Protein AF-A0A9D2HIN1-F1 (afdb_monomer)

Mean predicted aligned error: 3.43 Å

Secondary structure (DSSP, 8-state):
-EEEEE---SHHHHHHHHHHHHT-SS-EEEEETTEEEETT-HHHHH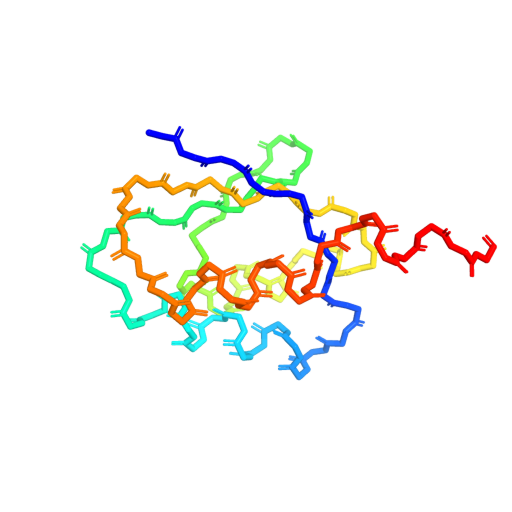TS-TTSPEEEEE-S--HHHHHHHHHTBGGGG---

Solvent-accessible surface area (backbone atoms only — not comparable to full-atom values): 4596 Å² total; per-residue (Å²): 121,49,78,48,52,25,47,36,77,43,73,66,51,47,52,49,49,18,55,50,45,58,74,48,97,52,67,42,38,34,42,52,98,92,45,79,34,53,38,59,34,61,72,49,56,69,69,48,71,39,84,41,78,35,39,39,36,34,59,79,88,54,71,68,50,52,51,51,50,62,70,35,25,41,76,77,69,75,77,128

Radius of gyration: 11.39 Å; Cα contacts (8 Å, |Δi|>4): 122; chains: 1; bounding box: 27×24×26 Å

Sequence (80 aa):
MKQKKIMLPTVAEAKEFVAVAGKCDFDINVFYNRIIIDAKSILGVLSLDLRKILTVEYDGENEELEAFLNEKAASKYKAA

Structure (mmCIF, N/CA/C/O backbone):
data_AF-A0A9D2HIN1-F1
#
_entry.id   AF-A0A9D2HIN1-F1
#
loop_
_atom_site.group_PDB
_atom_site.id
_atom_site.type_symbol
_atom_site.label_atom_id
_atom_site.label_alt_id
_atom_site.label_comp_id
_atom_site.label_asym_id
_atom_site.label_entity_id
_atom_site.label_seq_id
_atom_site.pdbx_PDB_ins_code
_atom_site.Cartn_x
_atom_site.Cartn_y
_atom_site.Cartn_z
_atom_site.occupancy
_atom_site.B_iso_or_equiv
_atom_site.auth_seq_id
_atom_site.auth_comp_id
_atom_site.auth_asym_id
_atom_site.auth_atom_id
_atom_site.pdbx_PDB_model_num
ATOM 1 N N . MET A 1 1 ? -11.983 9.979 2.268 1.00 83.12 1 MET A N 1
ATOM 2 C CA . MET A 1 1 ? -11.281 9.311 1.150 1.00 83.12 1 MET A CA 1
ATOM 3 C C . MET A 1 1 ? -10.024 10.071 0.762 1.00 83.12 1 MET A C 1
ATOM 5 O O . MET A 1 1 ? -10.101 11.198 0.276 1.00 83.12 1 MET A O 1
ATOM 9 N N . LYS A 1 2 ? -8.864 9.463 1.013 1.00 94.50 2 LYS A N 1
ATOM 10 C CA . LYS A 1 2 ? -7.539 9.972 0.643 1.00 94.50 2 LYS A CA 1
ATOM 11 C C . LYS A 1 2 ? -6.977 9.127 -0.499 1.00 94.50 2 LYS A C 1
ATOM 13 O O . LYS A 1 2 ? -7.266 7.937 -0.584 1.00 94.50 2 LYS A O 1
ATOM 18 N N . GLN A 1 3 ? -6.156 9.734 -1.355 1.00 95.44 3 GLN A N 1
ATOM 19 C CA . GLN A 1 3 ? -5.453 9.027 -2.426 1.00 95.44 3 GLN A CA 1
ATOM 20 C C . GLN A 1 3 ? -3.978 9.426 -2.483 1.00 95.44 3 GLN A C 1
ATOM 22 O O . GLN A 1 3 ? -3.629 10.606 -2.383 1.00 95.44 3 GLN A O 1
ATOM 27 N N . LYS A 1 4 ? -3.106 8.437 -2.691 1.00 96.06 4 LYS A N 1
ATOM 28 C CA . LYS A 1 4 ? -1.655 8.613 -2.833 1.00 96.06 4 LYS A CA 1
ATOM 29 C C . LYS A 1 4 ? -1.144 7.835 -4.038 1.00 96.06 4 LYS A C 1
ATOM 31 O O . LYS A 1 4 ? -1.573 6.718 -4.297 1.00 96.06 4 LYS A O 1
ATOM 36 N N . LYS A 1 5 ? -0.200 8.424 -4.771 1.00 96.12 5 LYS A N 1
ATOM 37 C CA . LYS A 1 5 ? 0.510 7.753 -5.868 1.00 96.12 5 LYS A CA 1
ATOM 38 C C . LYS A 1 5 ? 1.877 7.299 -5.381 1.00 96.12 5 LYS A C 1
ATOM 40 O O . LYS A 1 5 ? 2.676 8.149 -4.986 1.00 96.12 5 LYS A O 1
ATOM 45 N N . ILE A 1 6 ? 2.149 6.001 -5.447 1.00 95.81 6 ILE A N 1
ATOM 46 C CA . ILE A 1 6 ? 3.393 5.395 -4.955 1.00 95.81 6 ILE A CA 1
ATOM 47 C C . ILE A 1 6 ? 4.050 4.506 -6.012 1.00 95.81 6 ILE A C 1
ATOM 49 O O . ILE A 1 6 ? 3.434 4.168 -7.024 1.00 95.81 6 ILE A O 1
ATOM 53 N N . MET A 1 7 ? 5.298 4.120 -5.765 1.00 94.62 7 MET A N 1
ATOM 54 C CA . MET A 1 7 ? 5.969 3.015 -6.450 1.00 94.62 7 MET A CA 1
ATOM 55 C C . MET A 1 7 ? 6.585 2.073 -5.421 1.00 94.62 7 MET A C 1
ATOM 57 O O . MET A 1 7 ? 7.051 2.517 -4.377 1.00 94.62 7 MET A O 1
ATOM 61 N N . LEU A 1 8 ? 6.580 0.777 -5.725 1.00 94.62 8 LEU A N 1
ATOM 62 C CA . LEU A 1 8 ? 7.087 -0.278 -4.844 1.00 94.62 8 LEU A CA 1
ATOM 63 C C . LEU A 1 8 ? 8.058 -1.170 -5.629 1.00 94.62 8 LEU A C 1
ATOM 65 O O . LEU A 1 8 ? 7.766 -2.346 -5.808 1.00 94.62 8 LEU A O 1
ATOM 69 N N . PRO A 1 9 ? 9.171 -0.639 -6.171 1.00 91.81 9 PRO A N 1
ATOM 70 C CA . PRO A 1 9 ? 9.982 -1.317 -7.187 1.00 91.81 9 PRO A CA 1
ATOM 71 C C . PRO A 1 9 ? 10.528 -2.690 -6.771 1.00 91.81 9 PRO A C 1
ATOM 73 O O . PRO A 1 9 ? 10.915 -3.475 -7.640 1.00 91.81 9 PRO A O 1
ATOM 76 N N . THR A 1 10 ? 10.564 -2.996 -5.473 1.00 94.25 10 THR A N 1
ATOM 77 C CA . THR A 1 10 ? 11.040 -4.278 -4.952 1.00 94.25 10 THR A CA 1
ATOM 78 C C . THR A 1 10 ? 9.944 -5.092 -4.260 1.00 94.25 10 THR A C 1
ATOM 80 O O . THR A 1 10 ? 9.027 -4.571 -3.629 1.00 94.25 10 THR A O 1
ATOM 83 N N . VAL A 1 11 ? 10.091 -6.422 -4.294 1.00 95.06 11 VAL A N 1
ATOM 84 C CA . VAL A 1 11 ? 9.218 -7.349 -3.546 1.00 95.06 11 VAL A CA 1
ATOM 85 C C . VAL A 1 11 ? 9.292 -7.100 -2.034 1.00 95.06 11 VAL A C 1
ATOM 87 O O . VAL A 1 11 ? 8.312 -7.331 -1.329 1.00 95.06 11 VAL A O 1
ATOM 90 N N . ALA A 1 12 ? 10.437 -6.635 -1.525 1.00 96.56 12 ALA A N 1
ATOM 91 C CA . ALA A 1 12 ? 10.594 -6.287 -0.116 1.00 96.56 12 ALA A CA 1
ATOM 92 C C . ALA A 1 12 ? 9.679 -5.115 0.275 1.00 96.56 12 ALA A C 1
ATOM 94 O O . ALA A 1 12 ? 8.923 -5.241 1.233 1.00 96.56 12 ALA A O 1
ATOM 95 N N . GLU A 1 13 ? 9.663 -4.040 -0.519 1.00 95.44 13 GLU A N 1
ATOM 96 C CA . GLU A 1 13 ? 8.773 -2.891 -0.299 1.00 95.44 13 GLU A CA 1
ATOM 97 C C . GLU A 1 13 ? 7.297 -3.267 -0.462 1.00 95.44 13 GLU A C 1
ATOM 99 O O . GLU A 1 13 ? 6.455 -2.784 0.287 1.00 95.44 13 GLU A O 1
ATOM 104 N N . ALA A 1 14 ? 6.966 -4.162 -1.397 1.00 96.38 14 ALA A N 1
ATOM 105 C CA . ALA A 1 14 ? 5.605 -4.679 -1.530 1.00 96.38 14 ALA A CA 1
ATOM 106 C C . ALA A 1 14 ? 5.156 -5.477 -0.292 1.00 96.38 14 ALA A C 1
ATOM 108 O O . ALA A 1 14 ? 4.020 -5.336 0.155 1.00 96.38 14 ALA A O 1
ATOM 109 N N . LYS A 1 15 ? 6.042 -6.295 0.292 1.00 97.50 15 LYS A N 1
ATOM 110 C CA . LYS A 1 15 ? 5.758 -7.017 1.544 1.00 97.50 15 LYS A CA 1
ATOM 111 C C . LYS A 1 15 ? 5.581 -6.067 2.723 1.00 97.50 15 LYS A C 1
ATOM 113 O O . LYS A 1 15 ? 4.672 -6.267 3.522 1.00 97.50 15 LYS A O 1
ATOM 118 N N . GLU A 1 16 ? 6.434 -5.054 2.822 1.00 97.88 16 GLU A N 1
ATOM 119 C CA . GLU A 1 16 ? 6.340 -4.026 3.857 1.00 97.88 16 GLU A CA 1
ATOM 120 C C . GLU A 1 16 ? 5.037 -3.231 3.732 1.00 97.88 16 GLU A C 1
ATOM 122 O O . GLU A 1 16 ? 4.312 -3.095 4.714 1.00 97.88 16 GLU A O 1
ATOM 127 N N . PHE A 1 17 ? 4.672 -2.821 2.514 1.00 97.81 17 PHE A N 1
ATOM 128 C CA . PHE A 1 17 ? 3.400 -2.159 2.234 1.00 97.81 17 PHE A CA 1
ATOM 129 C C . PHE A 1 17 ? 2.203 -2.984 2.721 1.00 97.81 17 PHE A C 1
ATOM 131 O O . PHE A 1 17 ? 1.346 -2.460 3.428 1.00 97.81 17 PHE A O 1
ATOM 138 N N . VAL A 1 18 ? 2.167 -4.282 2.399 1.00 98.00 18 VAL A N 1
ATOM 139 C CA . VAL A 1 18 ? 1.091 -5.183 2.842 1.00 98.00 18 VAL A CA 1
ATOM 140 C C . VAL A 1 18 ? 1.081 -5.333 4.363 1.00 98.00 18 VAL A C 1
ATOM 142 O O . VAL A 1 18 ? 0.012 -5.362 4.967 1.00 98.00 18 VAL A O 1
ATOM 145 N N . ALA A 1 19 ? 2.251 -5.401 5.002 1.00 98.06 19 ALA A N 1
ATOM 146 C CA . ALA A 1 19 ? 2.347 -5.492 6.455 1.00 98.06 19 ALA A CA 1
ATOM 147 C C . ALA A 1 19 ? 1.807 -4.229 7.144 1.00 98.06 19 ALA A C 1
ATOM 149 O O . ALA A 1 19 ? 1.050 -4.344 8.104 1.00 98.06 19 ALA A O 1
ATOM 150 N N . VAL A 1 20 ? 2.147 -3.037 6.640 1.00 97.81 20 VAL A N 1
ATOM 151 C CA . VAL A 1 20 ? 1.633 -1.754 7.150 1.00 97.81 20 VAL A CA 1
ATOM 152 C C . VAL A 1 20 ? 0.128 -1.635 6.896 1.00 97.81 20 VAL A C 1
ATOM 154 O O . VAL A 1 20 ? -0.631 -1.321 7.813 1.00 97.81 20 VAL A O 1
ATOM 157 N N . ALA A 1 21 ? -0.334 -1.965 5.687 1.00 97.44 21 ALA A N 1
ATOM 158 C CA . ALA A 1 21 ? -1.755 -1.969 5.343 1.00 97.44 21 ALA A CA 1
ATOM 159 C C . ALA A 1 21 ? -2.560 -2.949 6.216 1.00 97.44 21 ALA A C 1
ATOM 161 O O . ALA A 1 21 ? -3.673 -2.640 6.637 1.00 97.44 21 ALA A O 1
ATOM 162 N N . GLY A 1 22 ? -1.988 -4.112 6.540 1.00 97.00 22 GLY A N 1
ATOM 163 C CA . GLY A 1 22 ? -2.610 -5.130 7.388 1.00 97.00 22 GLY A CA 1
ATOM 164 C C . GLY A 1 22 ? -2.810 -4.710 8.848 1.00 97.00 22 GLY A C 1
ATOM 165 O O . GLY A 1 22 ? -3.650 -5.294 9.526 1.00 97.00 22 GLY A O 1
ATOM 166 N N . LYS A 1 23 ? -2.087 -3.690 9.332 1.00 96.12 23 LYS A N 1
ATOM 167 C CA . LYS A 1 23 ? -2.290 -3.106 10.672 1.00 96.12 23 LYS A CA 1
ATOM 168 C C . LYS A 1 23 ? -3.457 -2.117 10.729 1.00 96.12 23 LYS A C 1
ATOM 170 O O . LYS A 1 23 ? -3.841 -1.701 11.818 1.00 96.12 23 LYS A O 1
ATOM 175 N N . CYS A 1 24 ? -3.985 -1.708 9.579 1.00 96.62 24 CYS A N 1
ATOM 176 C CA . CYS A 1 24 ? -5.084 -0.756 9.500 1.00 96.62 24 CYS A CA 1
ATOM 177 C C . CYS A 1 24 ? -6.432 -1.483 9.614 1.00 96.62 24 CYS A C 1
ATOM 179 O O . CYS A 1 24 ? -6.649 -2.528 8.994 1.00 96.62 24 CYS A O 1
ATOM 181 N N . ASP A 1 25 ? -7.362 -0.904 10.367 1.00 95.56 25 ASP A N 1
ATOM 182 C CA . ASP A 1 25 ? -8.725 -1.406 10.591 1.00 95.56 25 ASP A CA 1
ATOM 183 C C . ASP A 1 25 ? -9.743 -0.915 9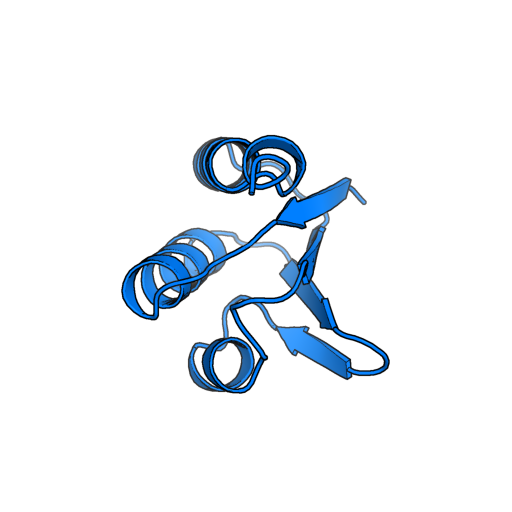.543 1.00 95.56 25 ASP A C 1
ATOM 185 O O . ASP A 1 25 ? -10.902 -1.318 9.569 1.00 95.56 25 ASP A O 1
ATOM 189 N N . PHE A 1 26 ? -9.298 -0.114 8.574 1.00 95.69 26 PHE A N 1
ATOM 190 C CA . PHE A 1 26 ? -10.087 0.396 7.449 1.00 95.69 26 PHE A CA 1
ATOM 191 C C . PHE A 1 26 ? -9.674 -0.227 6.109 1.00 95.69 26 PHE A C 1
ATOM 193 O O . PHE A 1 26 ? -8.621 -0.865 5.995 1.00 95.69 26 PHE A O 1
ATOM 200 N N . ASP A 1 27 ? -10.501 -0.033 5.082 1.00 95.62 27 ASP A N 1
ATOM 201 C CA . ASP A 1 27 ? -10.243 -0.531 3.731 1.00 95.62 27 ASP A CA 1
ATOM 202 C C . ASP A 1 27 ? -9.165 0.293 3.020 1.00 95.62 27 ASP A C 1
ATOM 204 O O . ASP A 1 27 ? -9.159 1.528 3.050 1.00 95.62 27 ASP A O 1
ATOM 208 N N . ILE A 1 28 ? -8.247 -0.416 2.359 1.00 97.50 28 ILE A N 1
ATOM 209 C CA . ILE A 1 28 ? -7.160 0.166 1.573 1.00 97.50 28 ILE A CA 1
ATOM 210 C C . ILE A 1 28 ? -7.136 -0.546 0.223 1.00 97.50 28 ILE A C 1
ATOM 212 O O . ILE A 1 28 ? -6.878 -1.746 0.141 1.00 97.50 28 ILE A O 1
ATOM 216 N N . ASN A 1 29 ? -7.370 0.209 -0.843 1.00 97.12 29 ASN A N 1
ATOM 217 C CA . ASN A 1 29 ? -7.436 -0.295 -2.206 1.00 97.12 29 ASN A CA 1
ATOM 218 C C . ASN A 1 29 ? -6.239 0.192 -3.021 1.00 97.12 29 ASN A C 1
ATOM 220 O O . ASN A 1 29 ? -5.863 1.362 -2.963 1.00 97.12 29 ASN A O 1
ATOM 224 N N . VAL A 1 30 ? -5.671 -0.695 -3.834 1.00 96.38 30 VAL A N 1
ATOM 225 C CA . VAL A 1 30 ? -4.672 -0.358 -4.847 1.00 96.38 30 VAL A CA 1
ATOM 226 C C . VAL A 1 30 ? -5.311 -0.433 -6.224 1.00 96.38 30 VAL A C 1
ATOM 228 O O . VAL A 1 30 ? -5.807 -1.477 -6.645 1.00 96.38 30 VAL A O 1
ATOM 231 N N . PHE A 1 31 ? -5.258 0.678 -6.946 1.00 92.62 31 PHE A N 1
ATOM 232 C CA . PHE A 1 31 ? -5.737 0.799 -8.310 1.00 92.62 31 PHE A CA 1
ATOM 233 C C . PHE A 1 31 ? -4.574 0.698 -9.290 1.00 92.62 31 PHE A C 1
ATOM 235 O O . PHE A 1 31 ? -3.606 1.467 -9.231 1.00 92.62 31 PHE A O 1
ATOM 242 N N . TYR A 1 32 ? -4.720 -0.220 -10.242 1.00 85.44 32 TYR A N 1
ATOM 243 C CA . TYR A 1 32 ? -3.826 -0.369 -11.381 1.00 85.44 32 TYR A CA 1
ATOM 244 C C . TYR A 1 32 ? -4.640 -0.628 -12.653 1.00 85.44 32 TYR A C 1
ATOM 246 O O . TYR A 1 32 ? -5.318 -1.648 -12.790 1.00 85.44 32 TYR A O 1
ATOM 254 N N . ASN A 1 33 ? -4.578 0.302 -13.609 1.00 81.75 33 ASN A N 1
ATOM 255 C CA . ASN A 1 33 ? -5.415 0.307 -14.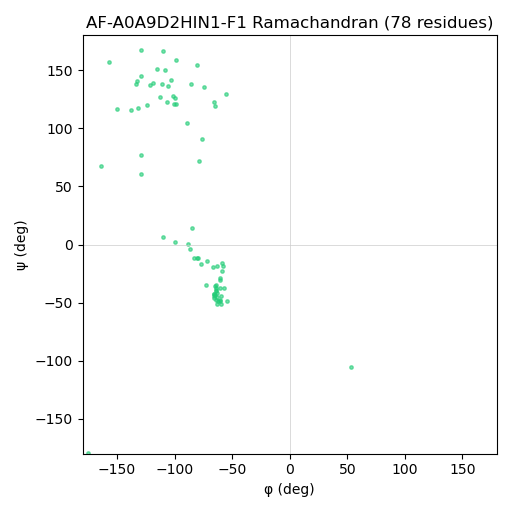813 1.00 81.75 33 ASN A CA 1
ATOM 256 C C . ASN A 1 33 ? -6.921 0.200 -14.491 1.00 81.75 33 ASN A C 1
ATOM 258 O O . ASN A 1 33 ? -7.525 1.177 -14.065 1.00 81.75 33 ASN A O 1
ATOM 262 N N . ARG A 1 34 ? -7.530 -0.970 -14.729 1.00 85.75 34 ARG A N 1
ATOM 263 C CA . ARG A 1 34 ? -8.954 -1.267 -14.477 1.00 85.75 34 ARG A CA 1
ATOM 264 C C . ARG A 1 34 ? -9.160 -2.247 -13.316 1.00 85.75 34 ARG A C 1
ATOM 266 O O . ARG A 1 34 ? -10.275 -2.715 -13.117 1.00 85.75 34 ARG A O 1
ATOM 273 N N . ILE A 1 35 ? -8.090 -2.602 -12.604 1.00 88.19 35 ILE A N 1
ATOM 274 C CA . ILE A 1 35 ? -8.098 -3.599 -11.533 1.00 88.19 35 ILE A CA 1
ATOM 275 C C . ILE A 1 35 ? -8.006 -2.876 -10.190 1.00 88.19 35 ILE A C 1
ATOM 277 O O . ILE A 1 35 ? -7.209 -1.946 -10.033 1.00 88.19 35 ILE A O 1
ATOM 281 N N . ILE A 1 36 ? -8.821 -3.332 -9.242 1.00 93.62 36 ILE A N 1
ATOM 282 C CA . ILE A 1 36 ? -8.801 -2.919 -7.841 1.00 93.62 36 ILE A CA 1
ATOM 283 C C . ILE A 1 36 ? -8.344 -4.127 -7.033 1.00 93.62 36 ILE A C 1
ATOM 285 O O . ILE A 1 36 ? -8.894 -5.218 -7.184 1.00 93.62 36 ILE A O 1
ATOM 289 N N . ILE A 1 37 ? -7.319 -3.935 -6.214 1.00 95.25 37 ILE A N 1
ATOM 290 C CA . ILE A 1 37 ? -6.740 -4.964 -5.358 1.00 95.25 37 ILE A CA 1
ATOM 291 C C . ILE A 1 37 ? -6.824 -4.505 -3.907 1.00 95.25 37 ILE A C 1
ATOM 293 O O . ILE A 1 37 ? -6.501 -3.358 -3.607 1.00 95.25 37 ILE A O 1
ATOM 297 N N . ASP A 1 38 ? -7.190 -5.417 -3.011 1.00 96.31 38 ASP A N 1
ATOM 298 C CA . ASP A 1 38 ? -7.049 -5.211 -1.570 1.00 96.31 38 ASP A CA 1
ATOM 299 C C . ASP A 1 38 ? -5.558 -5.114 -1.204 1.00 96.31 38 ASP A C 1
ATOM 301 O O . ASP A 1 38 ? -4.787 -6.057 -1.420 1.00 96.31 38 ASP A O 1
ATOM 305 N N . ALA A 1 39 ? -5.147 -3.975 -0.642 1.00 96.88 39 ALA A N 1
ATOM 306 C CA . ALA A 1 39 ? -3.767 -3.717 -0.241 1.00 96.88 39 ALA A CA 1
ATOM 307 C C . ALA A 1 39 ? -3.262 -4.657 0.866 1.00 96.88 39 ALA A C 1
ATOM 309 O O . ALA A 1 39 ? -2.052 -4.790 1.046 1.00 96.88 39 ALA A O 1
ATOM 310 N N . LYS A 1 40 ? -4.165 -5.325 1.593 1.00 97.06 40 LYS A N 1
ATOM 311 C CA . LYS A 1 40 ? -3.838 -6.312 2.632 1.00 97.06 40 LYS A CA 1
ATOM 312 C C . LYS A 1 40 ? -3.565 -7.702 2.044 1.00 97.06 40 LYS A C 1
ATOM 314 O O . LYS A 1 40 ? -3.040 -8.578 2.731 1.00 97.06 40 L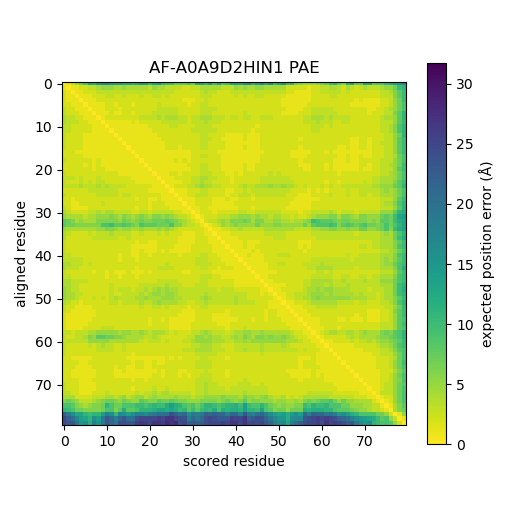YS A O 1
ATOM 319 N N . SER A 1 41 ? -3.867 -7.921 0.761 1.00 97.25 41 SER A N 1
ATOM 320 C CA . SER A 1 41 ? -3.611 -9.185 0.070 1.00 97.25 41 SER A CA 1
ATOM 321 C C . SER A 1 41 ? -2.222 -9.202 -0.562 1.00 97.25 41 SER A C 1
ATOM 323 O O . SER A 1 41 ? -2.004 -8.643 -1.637 1.00 97.25 41 SER A O 1
ATOM 325 N N . ILE A 1 42 ? -1.280 -9.926 0.052 1.00 96.00 42 ILE A N 1
ATOM 326 C CA . ILE A 1 42 ? 0.068 -10.100 -0.516 1.00 96.00 42 ILE A CA 1
ATOM 327 C C . ILE A 1 42 ? 0.034 -10.716 -1.919 1.00 96.00 42 ILE A C 1
ATOM 329 O O . ILE A 1 42 ? 0.796 -10.306 -2.791 1.00 96.00 42 ILE A O 1
ATOM 333 N N . LEU A 1 43 ? -0.876 -11.664 -2.161 1.00 95.56 43 LEU A N 1
ATOM 334 C CA . LEU A 1 43 ? -1.036 -12.284 -3.475 1.00 95.56 43 LEU A CA 1
ATOM 335 C C . LEU A 1 43 ? -1.528 -11.262 -4.506 1.00 95.56 43 LEU A C 1
ATOM 337 O O . LEU A 1 43 ? -1.013 -11.220 -5.620 1.00 95.56 43 LEU A O 1
ATOM 341 N N . GLY A 1 44 ? -2.484 -10.414 -4.117 1.00 95.00 44 GLY A N 1
ATOM 342 C CA . GLY A 1 44 ? -2.981 -9.336 -4.963 1.00 95.00 44 GLY A CA 1
ATOM 343 C C . GLY A 1 44 ? -1.891 -8.317 -5.284 1.00 95.00 44 GLY A C 1
ATOM 344 O O . GLY A 1 44 ? -1.648 -8.028 -6.453 1.00 95.00 44 GLY A O 1
ATOM 345 N N . VAL A 1 45 ? -1.187 -7.810 -4.271 1.00 95.44 45 VAL A N 1
ATOM 346 C CA . VAL A 1 45 ? -0.141 -6.792 -4.450 1.00 95.44 45 VAL A CA 1
ATOM 347 C C . VAL A 1 45 ? 1.018 -7.315 -5.302 1.00 95.44 45 VAL A C 1
ATOM 349 O O . VAL A 1 45 ? 1.473 -6.611 -6.200 1.00 95.44 45 VAL A O 1
ATOM 352 N N . LEU A 1 46 ? 1.464 -8.560 -5.097 1.00 94.25 46 LEU A N 1
ATOM 353 C CA . LEU A 1 46 ? 2.537 -9.155 -5.907 1.00 94.25 46 LEU A CA 1
ATOM 354 C C . LEU A 1 46 ? 2.113 -9.498 -7.344 1.00 94.25 46 LEU A C 1
ATOM 356 O O . LEU A 1 46 ? 2.981 -9.742 -8.179 1.00 94.25 46 LEU A O 1
ATOM 360 N N . SER A 1 47 ? 0.811 -9.506 -7.649 1.00 93.12 47 SER A N 1
ATOM 361 C CA . SER A 1 47 ? 0.309 -9.671 -9.021 1.00 93.12 47 SER A CA 1
ATOM 362 C C . SER A 1 47 ? 0.373 -8.382 -9.858 1.00 93.12 47 SER A C 1
ATOM 364 O O . SER A 1 47 ? 0.199 -8.431 -11.077 1.00 93.12 47 SER A O 1
ATOM 366 N N . LEU A 1 48 ? 0.631 -7.230 -9.225 1.00 91.31 48 LEU A N 1
ATOM 367 C CA . LEU A 1 48 ? 0.739 -5.928 -9.885 1.00 91.31 48 LEU A CA 1
ATOM 368 C C . LEU A 1 48 ? 2.1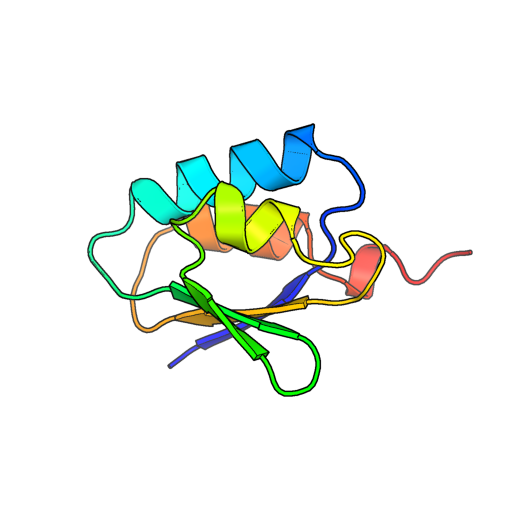17 -5.729 -10.536 1.00 91.31 48 LEU A C 1
ATOM 370 O O . LEU A 1 48 ? 3.129 -6.261 -10.080 1.00 91.31 48 LEU A O 1
ATOM 374 N N . ASP A 1 49 ? 2.187 -4.878 -11.566 1.00 90.88 49 ASP A N 1
ATOM 375 C CA . ASP A 1 49 ? 3.477 -4.388 -12.070 1.00 90.88 49 ASP A CA 1
ATOM 376 C C . ASP A 1 49 ? 4.035 -3.321 -11.118 1.00 90.88 49 ASP A C 1
ATOM 378 O O . ASP A 1 49 ? 3.770 -2.125 -11.249 1.00 90.88 49 ASP A O 1
ATOM 382 N N . LEU A 1 50 ? 4.830 -3.781 -10.156 1.00 89.56 50 LEU A N 1
ATOM 383 C CA . LEU A 1 50 ? 5.441 -3.002 -9.077 1.00 89.56 50 LEU A CA 1
ATOM 384 C C . LEU A 1 50 ? 6.349 -1.840 -9.534 1.00 89.56 50 LEU A C 1
ATOM 386 O O . LEU A 1 50 ? 6.661 -0.939 -8.754 1.00 89.56 50 LEU A O 1
ATOM 390 N N . ARG A 1 51 ? 6.764 -1.834 -10.807 1.00 87.31 51 ARG A N 1
ATOM 391 C CA . ARG A 1 51 ? 7.584 -0.768 -11.417 1.00 87.31 51 ARG A CA 1
ATOM 392 C C . ARG A 1 51 ? 6.748 0.387 -11.968 1.00 87.31 51 ARG A C 1
ATOM 394 O O . ARG A 1 51 ? 7.299 1.343 -12.513 1.00 87.31 51 ARG A O 1
ATOM 401 N N . LYS A 1 52 ? 5.422 0.284 -11.909 1.00 90.44 52 LYS A N 1
ATOM 402 C CA . LYS A 1 52 ? 4.498 1.333 -12.340 1.00 90.44 52 LYS A CA 1
ATOM 403 C C . LYS A 1 52 ? 4.008 2.123 -11.141 1.00 90.44 52 LYS A C 1
ATOM 405 O O . LYS A 1 52 ? 4.010 1.650 -10.010 1.00 90.44 52 LYS A O 1
ATOM 410 N N . ILE A 1 53 ? 3.546 3.337 -11.421 1.00 94.00 53 ILE A N 1
ATOM 411 C CA . ILE A 1 53 ? 2.856 4.148 -10.425 1.00 94.00 53 ILE A CA 1
ATOM 412 C C . ILE A 1 53 ? 1.543 3.454 -10.070 1.00 94.00 53 ILE A C 1
ATOM 4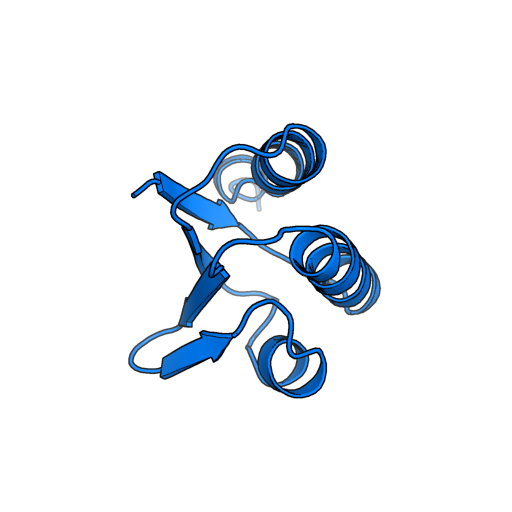14 O O . ILE A 1 53 ? 0.708 3.220 -10.945 1.00 94.00 53 ILE A O 1
ATOM 418 N N . LEU A 1 54 ? 1.374 3.168 -8.785 1.00 94.81 54 LEU A N 1
ATOM 419 C CA . LEU A 1 54 ? 0.163 2.613 -8.200 1.00 94.81 54 LEU A CA 1
ATOM 420 C C . LEU A 1 54 ? -0.596 3.732 -7.489 1.00 94.81 54 LEU A C 1
ATOM 422 O O . LEU A 1 54 ? 0.017 4.594 -6.852 1.00 94.81 54 LEU A O 1
ATOM 426 N N . THR A 1 55 ? -1.923 3.723 -7.585 1.00 96.44 55 THR A N 1
ATOM 427 C CA . THR A 1 55 ? -2.772 4.619 -6.792 1.00 96.44 55 THR A CA 1
ATOM 428 C C . THR A 1 55 ? -3.302 3.848 -5.594 1.00 96.44 55 THR A C 1
ATOM 430 O O . THR A 1 55 ? -3.985 2.847 -5.772 1.00 96.44 55 THR A O 1
ATOM 433 N N . VAL A 1 56 ? -3.006 4.316 -4.388 1.00 97.06 56 VAL A N 1
ATOM 434 C CA . VAL A 1 56 ? -3.549 3.781 -3.138 1.00 97.06 56 VAL A CA 1
ATOM 435 C C . VAL A 1 56 ? -4.664 4.700 -2.665 1.00 97.06 56 VAL A C 1
ATOM 437 O O . VAL A 1 56 ? -4.454 5.908 -2.554 1.00 97.06 56 VAL A O 1
ATOM 440 N N . GLU A 1 57 ? -5.832 4.135 -2.392 1.00 96.81 57 GLU A N 1
ATOM 441 C CA . GLU A 1 57 ? -7.000 4.814 -1.837 1.00 96.81 57 GLU A CA 1
ATOM 442 C C . GLU A 1 57 ? -7.371 4.194 -0.496 1.00 96.81 57 GLU A C 1
ATOM 444 O O . GLU A 1 57 ? -7.324 2.976 -0.341 1.00 96.81 57 GLU A O 1
ATOM 449 N N . TYR A 1 58 ? -7.730 5.029 0.470 1.00 96.94 58 TYR A N 1
ATOM 450 C CA . TYR A 1 58 ? -8.108 4.586 1.806 1.00 96.94 58 TYR A CA 1
ATOM 451 C C . TYR A 1 58 ? -8.986 5.628 2.497 1.00 96.94 58 TYR A C 1
ATOM 453 O O . TYR A 1 58 ? -8.966 6.820 2.154 1.00 96.94 58 TYR A O 1
ATOM 461 N N . ASP A 1 59 ? -9.760 5.177 3.481 1.00 92.12 59 ASP A N 1
ATOM 462 C CA . ASP A 1 59 ? -10.632 6.035 4.283 1.00 92.12 59 ASP A CA 1
ATOM 463 C C . ASP A 1 59 ? -10.406 5.802 5.779 1.00 92.12 59 ASP A C 1
ATOM 465 O O . ASP A 1 59 ? -11.156 5.105 6.452 1.00 92.12 59 ASP A O 1
ATOM 469 N N . GLY A 1 60 ? -9.306 6.366 6.279 1.00 92.75 60 GLY A N 1
ATOM 470 C CA . GLY A 1 60 ? -8.907 6.264 7.676 1.00 92.75 60 GLY A CA 1
ATOM 471 C C . GLY A 1 60 ? -7.668 7.094 8.003 1.00 92.75 60 GLY A C 1
ATOM 472 O O . GLY A 1 60 ? -7.096 7.792 7.149 1.00 92.75 60 GLY A O 1
ATOM 473 N N . GLU A 1 61 ? -7.256 7.024 9.264 1.00 93.88 61 GLU A N 1
ATOM 474 C CA . GLU A 1 61 ? -6.070 7.701 9.779 1.00 93.88 61 GLU A CA 1
ATOM 475 C C . GLU A 1 61 ? -5.129 6.684 10.413 1.00 93.88 61 GLU A C 1
ATOM 477 O O . GLU A 1 61 ? -5.486 5.972 11.346 1.00 93.88 61 GLU A O 1
ATOM 482 N N . ASN A 1 62 ? -3.914 6.602 9.877 1.00 95.81 62 ASN A N 1
ATOM 483 C CA . ASN A 1 62 ? -2.848 5.784 10.426 1.00 95.81 62 ASN A CA 1
ATOM 484 C C . ASN A 1 62 ? -1.509 6.452 10.094 1.00 95.81 62 ASN A C 1
ATOM 486 O O . ASN A 1 62 ? -1.172 6.621 8.922 1.00 95.81 62 ASN A O 1
ATOM 490 N N . GLU A 1 63 ? -0.769 6.868 11.122 1.00 95.94 63 GLU A N 1
ATOM 491 C CA . GLU A 1 63 ? 0.488 7.607 10.947 1.00 95.94 63 GLU A CA 1
ATOM 492 C C . GLU A 1 63 ? 1.566 6.769 10.246 1.00 95.94 63 GLU A C 1
ATOM 494 O O . GLU A 1 63 ? 2.296 7.295 9.407 1.00 95.94 63 GLU A O 1
ATOM 499 N N . GLU A 1 64 ? 1.635 5.465 10.537 1.00 96.62 64 GLU A N 1
ATOM 500 C CA . GLU A 1 64 ? 2.600 4.539 9.932 1.00 96.62 64 GLU A CA 1
ATOM 501 C C . GLU A 1 64 ? 2.336 4.377 8.426 1.00 96.62 64 GLU A C 1
ATOM 503 O O . GLU A 1 64 ? 3.257 4.489 7.613 1.00 96.62 64 GLU A O 1
ATOM 508 N N . LEU A 1 65 ? 1.068 4.209 8.037 1.00 96.75 65 LEU A N 1
ATOM 509 C CA . LEU A 1 65 ? 0.645 4.153 6.638 1.00 96.75 65 LEU A CA 1
ATOM 510 C C . LEU A 1 65 ? 0.939 5.468 5.913 1.00 96.75 65 LEU A C 1
ATOM 512 O O . LEU A 1 65 ? 1.514 5.455 4.826 1.00 96.75 65 LEU A O 1
ATOM 516 N N . GLU A 1 66 ? 0.568 6.608 6.496 1.00 96.69 66 GLU A N 1
ATOM 517 C CA . GLU A 1 66 ? 0.818 7.925 5.899 1.00 96.69 66 GLU A CA 1
ATOM 518 C C . GLU A 1 66 ? 2.320 8.169 5.698 1.00 96.69 66 GLU A C 1
ATOM 520 O O . GLU A 1 66 ? 2.738 8.617 4.625 1.00 96.69 66 GLU A O 1
ATOM 525 N N . ALA A 1 67 ? 3.148 7.838 6.694 1.00 96.94 67 ALA A N 1
ATOM 526 C CA . ALA A 1 67 ? 4.600 7.942 6.603 1.00 96.94 67 ALA A CA 1
ATOM 527 C C . ALA A 1 67 ? 5.155 7.058 5.479 1.00 96.94 67 ALA A C 1
ATOM 529 O O . ALA A 1 67 ? 5.891 7.558 4.625 1.00 96.94 67 ALA A O 1
ATOM 530 N N . PHE A 1 68 ? 4.736 5.791 5.417 1.00 96.69 68 PHE A N 1
ATOM 531 C CA . PHE A 1 68 ? 5.154 4.853 4.376 1.00 96.69 68 PHE A CA 1
ATOM 532 C C . PHE A 1 68 ? 4.760 5.338 2.970 1.00 96.69 68 PHE A C 1
ATOM 534 O O . PHE A 1 68 ? 5.590 5.395 2.060 1.00 96.69 68 PHE A O 1
ATOM 541 N N . LEU A 1 69 ? 3.506 5.763 2.778 1.00 96.19 69 LEU A N 1
ATOM 542 C CA . LEU A 1 69 ? 3.019 6.262 1.487 1.00 96.19 69 LEU A CA 1
ATOM 543 C C . LEU A 1 69 ? 3.738 7.549 1.051 1.00 96.19 69 LEU A C 1
ATOM 545 O O . LEU A 1 69 ? 3.985 7.749 -0.141 1.00 96.19 69 LEU A O 1
ATOM 549 N N . ASN A 1 70 ? 4.095 8.421 1.997 1.00 95.56 70 ASN A N 1
ATOM 550 C CA . ASN A 1 70 ? 4.894 9.616 1.724 1.00 95.56 70 ASN A CA 1
ATOM 551 C C . ASN A 1 70 ? 6.358 9.274 1.423 1.00 95.56 70 ASN A C 1
ATOM 553 O O . ASN A 1 70 ? 6.991 9.934 0.591 1.00 95.56 70 ASN A O 1
ATO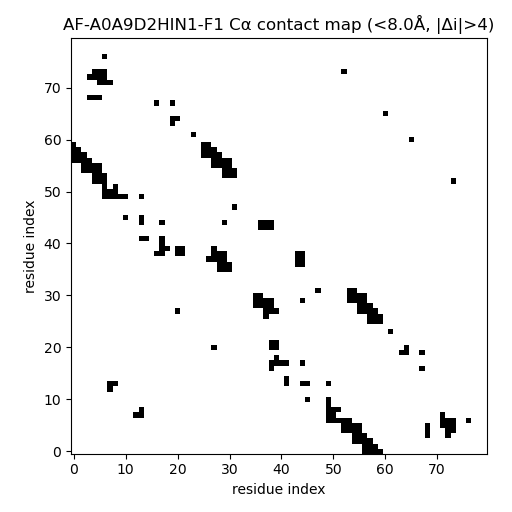M 557 N N . GLU A 1 71 ? 6.914 8.252 2.075 1.00 95.12 71 GLU A N 1
ATOM 558 C CA . GLU A 1 71 ? 8.245 7.740 1.772 1.00 95.12 71 GLU A CA 1
ATOM 559 C C . GLU A 1 71 ? 8.306 7.252 0.323 1.00 95.12 71 GLU A C 1
ATOM 561 O O . GLU A 1 71 ? 9.146 7.741 -0.432 1.00 95.12 71 GLU A O 1
ATOM 566 N N . LYS A 1 72 ? 7.356 6.399 -0.075 1.00 95.06 72 LYS A N 1
ATOM 567 C CA . LYS A 1 72 ? 7.263 5.767 -1.402 1.00 95.06 72 LYS A CA 1
ATOM 568 C C . LYS A 1 72 ? 6.554 6.615 -2.464 1.00 95.06 72 LYS A C 1
ATOM 570 O O . LYS A 1 72 ? 6.183 6.106 -3.524 1.00 95.06 72 LYS A O 1
ATOM 575 N N . ALA A 1 73 ? 6.360 7.909 -2.211 1.00 95.44 73 ALA A N 1
ATOM 576 C CA . ALA A 1 73 ? 5.656 8.808 -3.119 1.00 95.44 73 ALA A CA 1
ATOM 577 C C . ALA A 1 73 ? 6.281 8.811 -4.527 1.00 95.44 73 ALA A C 1
ATOM 579 O O . ALA A 1 73 ? 7.477 9.051 -4.700 1.00 95.44 73 ALA A O 1
ATOM 580 N N . ALA A 1 74 ? 5.452 8.625 -5.557 1.00 90.31 74 ALA A N 1
ATOM 581 C CA . ALA A 1 74 ? 5.891 8.514 -6.950 1.00 90.31 74 ALA A CA 1
ATOM 582 C C . ALA A 1 74 ? 6.658 9.751 -7.463 1.00 90.31 74 ALA A C 1
ATOM 584 O O . ALA A 1 74 ? 7.443 9.645 -8.403 1.00 90.31 74 A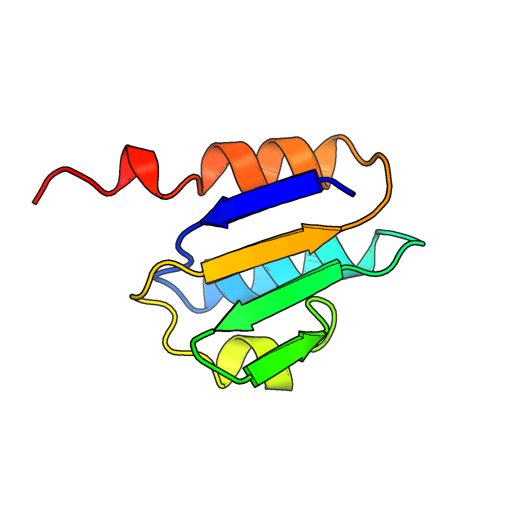LA A O 1
ATOM 585 N N . SER A 1 75 ? 6.461 10.923 -6.846 1.00 86.19 75 SER A N 1
ATOM 586 C CA . SER A 1 75 ? 7.215 12.146 -7.156 1.00 86.19 75 SER A CA 1
ATOM 587 C C . SER A 1 75 ? 8.720 11.997 -6.928 1.00 86.19 75 SER A C 1
ATOM 589 O O . SER A 1 75 ? 9.489 12.637 -7.637 1.00 86.19 75 SER A O 1
ATOM 591 N N . LYS A 1 76 ? 9.148 11.133 -6.000 1.00 79.00 76 LYS A N 1
ATOM 592 C CA . LYS A 1 76 ? 10.567 10.907 -5.682 1.00 79.00 76 LYS A CA 1
ATOM 593 C C . LYS A 1 76 ? 11.301 10.047 -6.708 1.00 79.00 76 LYS A C 1
ATOM 595 O O . LYS A 1 76 ? 12.522 10.059 -6.754 1.00 79.00 76 LYS A O 1
ATOM 600 N N . TYR A 1 77 ? 10.558 9.335 -7.546 1.00 72.00 77 TYR A N 1
ATOM 601 C CA . TYR A 1 77 ? 11.096 8.453 -8.581 1.00 72.00 77 TYR A CA 1
ATOM 602 C C . TYR A 1 77 ? 11.096 9.116 -9.971 1.00 72.00 77 TYR A C 1
ATOM 604 O O . TYR A 1 77 ? 11.510 8.503 -10.952 1.00 72.00 77 TYR A O 1
ATOM 612 N N . LYS A 1 78 ? 10.661 10.383 -10.079 1.00 56.62 78 LYS A N 1
ATOM 613 C CA . LYS A 1 78 ? 10.891 11.225 -11.263 1.00 56.62 78 LYS A CA 1
ATOM 614 C C . LYS A 1 78 ? 12.324 11.774 -11.242 1.00 56.62 78 LYS A C 1
ATOM 616 O O . LYS A 1 78 ? 12.525 12.956 -10.989 1.00 56.62 78 LYS A O 1
ATOM 621 N N . ALA A 1 79 ? 13.302 10.909 -11.486 1.00 44.88 79 ALA A N 1
ATOM 622 C CA . ALA A 1 79 ? 14.680 11.290 -11.796 1.00 44.88 79 ALA A CA 1
ATOM 623 C C . ALA A 1 79 ? 15.435 10.090 -12.397 1.00 44.88 79 ALA A C 1
ATOM 625 O O . ALA A 1 79 ? 16.313 9.521 -11.753 1.00 44.88 79 ALA A O 1
ATOM 626 N N . ALA A 1 80 ? 15.053 9.676 -13.605 1.00 39.31 80 ALA A N 1
ATOM 627 C CA . ALA A 1 80 ? 15.885 8.887 -14.515 1.00 39.31 80 ALA A CA 1
ATOM 628 C C . ALA A 1 80 ? 15.376 9.082 -15.946 1.00 39.31 80 ALA A C 1
ATOM 630 O O . ALA A 1 80 ? 14.140 8.973 -16.135 1.00 39.31 80 ALA A O 1
#

pLDDT: mean 92.21, std 10.12, range [39.31, 98.06]

Nearest PDB structures (foldseek):
  1cm2-assembly1_A  TM=7.765E-01  e=2.758E-05  Escherichia coli
  1sph-assembly1_B  TM=7.954E-01  e=3.142E-05  Bacillus subtilis
  1cm3-assembly1_A  TM=7.937E-01  e=6.865E-05  Escherichia coli
  4xwj-assembly1_B  TM=7.952E-01  e=9.507E-05  Escherichia coli K-12
  1pch-assembly1_A  TM=7.710E-01  e=6.286E-04  Mycoplasma capricolum

Organism: NCBI:txid2838633

Foldseek 3Di:
DDKAKFAQQDLVSLVVQLVLLLVDPWFKWKDDDPDIFGSVDSVRSVVDPRRDIIMIDIDDDDPSNVVSRVVRGVVVVPDD

InterPro domains:
  IPR000032 Phosphocarrier protein HPr-like [PF00381] (14-64)
  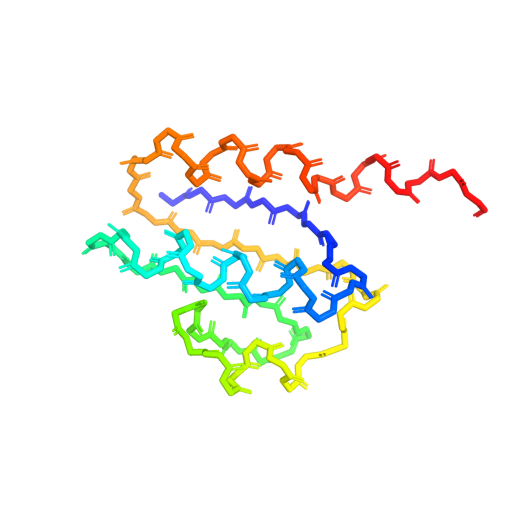IPR035895 HPr-like superfamily [G3DSA:3.30.1340.10] (10-76)
  IPR035895 HPr-like superfamily [SSF55594] (14-64)